Protein AF-A0A1M6MDQ8-F1 (afdb_monomer_lite)

InterPro domains:
  IPR007060 Septum formation initiator FtsL/DivIC [PF04977] (18-95)

Foldseek 3Di:
DDDDDDDDDPVVVVVVVVVVVVVVVVVVVVVVVVVVVVVVVVVVVVVVVVVVVVVVVVVVVVVVVCVCPDPVNVVVCCCVPVVDDDPPDDDDDDPDD

Radius of gyration: 40.86 Å; chains: 1; bounding box: 83×32×116 Å

Sequence (97 aa):
MGKRARKKKSGGLWIHLFLVAFCVFVVAGVYWQYREYRQLKVELADVQQQIADEQQKTLDFQAKKDYYNSDSYIEQIAREKLGLVKSNEILYINREQ

Secondary structure (DSSP, 8-state):
----------HHHHHHHHHHHHHHHHHHHHHHHHHHHHHHHHHHHHHHHHHHHHHHHHHHHHHHHHHHTSHHHHHHHHHHHH----TT---------

Structure (mmCIF, N/CA/C/O backbone):
data_AF-A0A1M6MDQ8-F1
#
_entry.id   AF-A0A1M6MDQ8-F1
#
loop_
_atom_site.group_PDB
_atom_site.id
_atom_site.type_symbol
_atom_site.label_atom_id
_atom_site.label_alt_id
_atom_site.label_comp_id
_atom_site.label_asym_id
_atom_site.label_entity_id
_atom_site.label_seq_id
_atom_site.pdbx_PDB_ins_code
_atom_site.Cartn_x
_atom_site.Cartn_y
_atom_site.Cartn_z
_atom_site.occupancy
_atom_site.B_iso_or_equiv
_atom_site.auth_seq_id
_atom_site.auth_comp_id
_atom_site.auth_asym_id
_atom_site.auth_atom_id
_atom_site.pdbx_PDB_model_num
ATOM 1 N N . MET A 1 1 ? 43.533 -1.698 -73.631 1.00 43.78 1 MET A N 1
ATOM 2 C CA . MET A 1 1 ? 44.094 -1.079 -72.408 1.00 43.78 1 MET A CA 1
ATOM 3 C C . MET A 1 1 ? 42.980 -0.875 -71.381 1.00 43.78 1 MET A C 1
ATOM 5 O O . MET A 1 1 ? 41.973 -0.277 -71.721 1.00 43.78 1 MET A O 1
ATOM 9 N N . GLY A 1 2 ? 43.161 -1.401 -70.160 1.00 48.81 2 GLY A N 1
ATOM 10 C CA . GLY A 1 2 ? 42.543 -0.916 -68.910 1.00 48.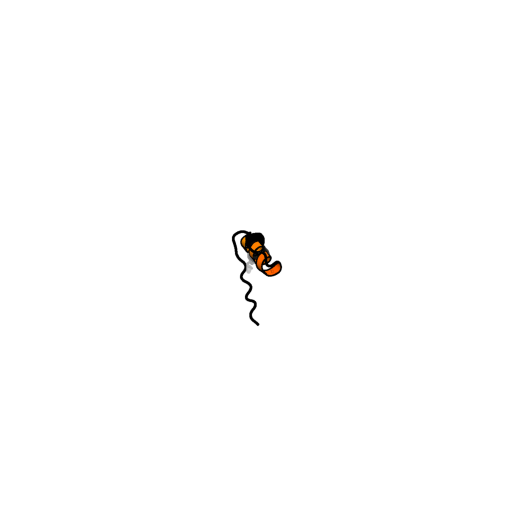81 2 GLY A CA 1
ATOM 11 C C . GLY A 1 2 ? 41.094 -1.312 -68.571 1.00 48.81 2 GLY A C 1
ATOM 12 O O . GLY A 1 2 ? 40.173 -0.537 -68.805 1.00 48.81 2 GLY A O 1
ATOM 13 N N . LYS A 1 3 ? 40.885 -2.453 -67.892 1.00 49.47 3 LYS A N 1
ATOM 14 C CA . LYS A 1 3 ? 39.615 -2.773 -67.203 1.00 49.47 3 LYS A CA 1
ATOM 15 C C . LYS A 1 3 ? 39.502 -1.923 -65.925 1.00 49.47 3 LYS A C 1
ATOM 17 O O . LYS A 1 3 ? 40.292 -2.093 -65.002 1.00 49.47 3 LYS A O 1
ATOM 22 N N . ARG A 1 4 ? 38.530 -1.003 -65.857 1.00 52.53 4 ARG A N 1
ATOM 23 C CA . ARG A 1 4 ? 38.246 -0.198 -64.651 1.00 52.53 4 ARG A CA 1
ATOM 24 C C . ARG A 1 4 ? 37.574 -1.063 -63.580 1.00 52.53 4 ARG A C 1
ATOM 26 O O . ARG A 1 4 ? 36.391 -1.378 -63.684 1.00 52.53 4 ARG A O 1
ATOM 33 N N . ALA A 1 5 ? 38.315 -1.426 -62.538 1.00 59.78 5 ALA A N 1
ATOM 34 C CA . ALA A 1 5 ? 37.757 -2.064 -61.351 1.00 59.78 5 ALA A CA 1
ATOM 35 C C . ALA A 1 5 ? 36.909 -1.052 -60.553 1.00 59.78 5 ALA A C 1
ATOM 37 O O . ALA A 1 5 ? 37.414 -0.039 -60.067 1.00 59.78 5 ALA A O 1
ATOM 38 N N . ARG A 1 6 ? 35.603 -1.315 -60.417 1.00 60.78 6 ARG A N 1
ATOM 39 C CA . ARG A 1 6 ? 34.697 -0.555 -59.540 1.00 60.78 6 ARG A CA 1
ATOM 40 C C . ARG A 1 6 ? 35.077 -0.823 -58.076 1.00 60.78 6 ARG A C 1
ATOM 42 O O . ARG A 1 6 ? 34.834 -1.915 -57.569 1.00 60.78 6 ARG A O 1
ATOM 49 N N . LYS A 1 7 ? 35.644 0.172 -57.384 1.00 59.62 7 LYS A N 1
ATOM 50 C CA . LYS A 1 7 ? 35.832 0.145 -55.920 1.00 59.62 7 LYS A CA 1
ATOM 51 C C . LYS A 1 7 ? 34.462 0.041 -55.230 1.00 59.62 7 LYS A C 1
ATOM 53 O O . LYS A 1 7 ? 33.615 0.915 -55.405 1.00 59.62 7 LYS A O 1
ATOM 58 N N . LYS A 1 8 ? 34.239 -1.025 -54.452 1.00 59.94 8 LYS A N 1
ATOM 59 C CA . LYS A 1 8 ? 33.036 -1.197 -53.618 1.00 59.94 8 LYS A CA 1
ATOM 60 C C . LYS A 1 8 ? 33.060 -0.212 -52.440 1.00 59.94 8 LYS A C 1
ATOM 62 O O . LYS A 1 8 ? 34.063 -0.107 -51.741 1.00 59.94 8 LYS A O 1
ATOM 67 N N . LYS A 1 9 ? 31.939 0.486 -52.217 1.00 59.22 9 LYS A N 1
ATOM 68 C CA . LYS A 1 9 ? 31.703 1.393 -51.081 1.00 59.22 9 LYS A CA 1
ATOM 69 C C . LYS A 1 9 ? 31.517 0.574 -49.794 1.00 59.22 9 LYS A C 1
ATOM 71 O O . LYS A 1 9 ? 30.408 0.148 -49.498 1.00 59.22 9 LYS A O 1
ATOM 76 N N . SER A 1 10 ? 32.591 0.325 -49.049 1.00 61.69 10 SER A N 1
ATOM 77 C CA . SER A 1 10 ? 32.554 -0.443 -47.795 1.00 61.69 10 SER A CA 1
ATOM 78 C C . SER A 1 10 ? 32.001 0.349 -46.603 1.00 61.69 10 SER A C 1
ATOM 80 O O . SER A 1 10 ? 31.431 -0.259 -45.708 1.00 61.69 10 SER A O 1
ATOM 82 N N . GLY A 1 11 ? 32.090 1.685 -46.594 1.00 67.88 11 GLY A N 1
ATOM 83 C CA . GLY A 1 11 ? 31.708 2.512 -45.434 1.00 67.88 11 GLY A CA 1
ATOM 84 C C . GLY A 1 11 ? 30.228 2.447 -45.029 1.00 67.88 11 GLY A C 1
ATOM 85 O O . GLY A 1 11 ? 29.919 2.500 -43.845 1.00 67.88 11 GLY A O 1
ATOM 86 N N . GLY A 1 12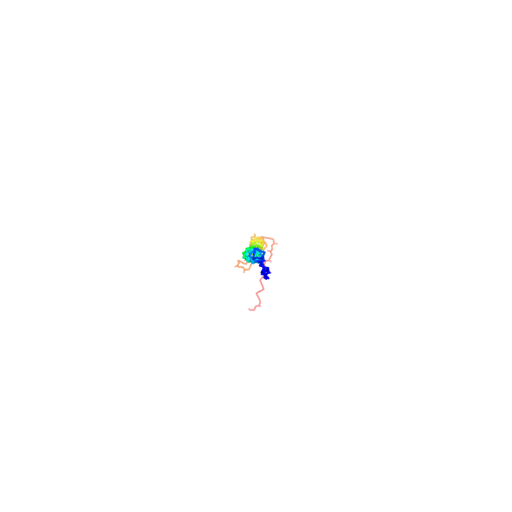 ? 29.309 2.256 -45.983 1.00 80.31 12 GLY A N 1
ATOM 87 C CA . GLY A 1 12 ? 27.874 2.158 -45.680 1.00 80.31 12 GLY A CA 1
ATOM 88 C C . GLY A 1 12 ? 27.502 0.897 -44.895 1.00 80.31 12 GLY A C 1
ATOM 89 O O . GLY A 1 12 ? 26.624 0.942 -44.041 1.00 80.31 12 GLY A O 1
ATOM 90 N N . LEU A 1 13 ? 28.206 -0.217 -45.124 1.00 84.19 13 LEU A N 1
ATOM 91 C CA . LEU A 1 13 ? 27.929 -1.479 -44.432 1.00 84.19 13 LEU A CA 1
ATOM 92 C C . LEU A 1 13 ? 28.282 -1.398 -42.939 1.00 84.19 13 LEU A C 1
ATOM 94 O O . LEU A 1 13 ? 27.535 -1.899 -42.107 1.00 84.19 13 LEU A O 1
ATOM 98 N N . TRP A 1 14 ? 29.378 -0.716 -42.596 1.00 89.06 14 TRP A N 1
ATOM 99 C CA . TRP A 1 14 ? 29.789 -0.507 -41.203 1.00 89.06 14 TRP A CA 1
ATOM 100 C C . TRP A 1 14 ? 28.837 0.427 -40.455 1.00 89.06 14 TRP A C 1
ATOM 102 O O . TRP A 1 14 ? 28.510 0.162 -39.303 1.00 89.06 14 TRP A O 1
ATOM 112 N N . ILE A 1 15 ? 28.335 1.472 -41.121 1.00 91.50 15 ILE A N 1
ATOM 113 C CA . ILE A 1 15 ? 27.327 2.373 -40.545 1.00 91.50 15 ILE A CA 1
ATOM 114 C C . ILE A 1 15 ? 26.024 1.612 -40.270 1.00 91.50 15 ILE A C 1
ATOM 116 O O . ILE A 1 15 ? 25.453 1.757 -39.194 1.00 91.50 15 ILE A O 1
ATOM 120 N N . HIS A 1 16 ? 25.575 0.759 -41.197 1.00 92.50 16 HIS A N 1
ATOM 121 C CA . HIS A 1 16 ? 24.392 -0.075 -40.973 1.00 92.50 16 HIS A CA 1
ATOM 122 C C . HIS A 1 16 ? 24.589 -1.085 -39.837 1.00 92.50 16 HIS A C 1
ATOM 124 O O . HIS A 1 16 ? 23.692 -1.241 -39.013 1.00 92.50 16 HIS A O 1
ATOM 130 N N . LEU A 1 17 ? 25.756 -1.730 -39.749 1.00 94.00 17 LEU A N 1
ATOM 131 C CA . LEU A 1 17 ? 26.073 -2.636 -38.640 1.00 94.00 17 LEU A CA 1
ATOM 132 C C . LEU A 1 17 ? 26.074 -1.908 -37.292 1.00 94.00 17 LEU A C 1
ATOM 134 O O . LEU A 1 17 ? 25.499 -2.409 -36.329 1.00 94.00 17 LEU A O 1
ATOM 138 N N . PHE A 1 18 ? 26.661 -0.712 -37.236 1.00 95.06 18 PHE A N 1
ATOM 139 C CA . PHE A 1 18 ? 26.645 0.117 -36.035 1.00 95.06 18 PHE A CA 1
ATOM 140 C C . PHE A 1 18 ? 25.222 0.537 -35.651 1.00 95.06 18 PHE A C 1
ATOM 142 O O . PHE A 1 18 ? 24.852 0.435 -34.486 1.00 95.06 18 PHE A O 1
ATOM 149 N N . LEU A 1 19 ? 24.402 0.949 -36.624 1.00 95.88 19 LEU A N 1
ATOM 150 C CA . LEU A 1 19 ? 23.010 1.331 -36.387 1.00 95.88 19 LEU A CA 1
ATOM 151 C C . LEU A 1 19 ? 22.201 0.163 -35.804 1.00 95.88 19 LEU A C 1
ATOM 153 O O . LEU A 1 19 ? 21.482 0.340 -34.826 1.00 95.88 19 LEU A O 1
ATOM 157 N N . VAL A 1 20 ? 22.354 -1.041 -36.365 1.00 96.38 20 VAL A N 1
ATOM 158 C CA . VAL A 1 20 ? 21.680 -2.245 -35.859 1.00 96.38 20 VAL A CA 1
ATOM 159 C C . VAL A 1 20 ? 22.151 -2.575 -34.443 1.00 96.38 20 VAL A C 1
ATOM 161 O O . VAL A 1 20 ? 21.319 -2.807 -33.569 1.00 96.38 20 VAL A O 1
ATOM 164 N N . ALA A 1 21 ? 23.460 -2.542 -34.184 1.00 95.81 21 ALA A N 1
ATOM 165 C CA . ALA A 1 21 ? 24.005 -2.778 -32.848 1.00 95.81 21 ALA A CA 1
ATOM 166 C C . ALA A 1 21 ? 23.501 -1.746 -31.824 1.00 95.81 21 ALA A C 1
ATOM 168 O O . ALA A 1 21 ? 23.129 -2.113 -30.710 1.00 95.81 21 ALA A O 1
ATOM 169 N N . PHE A 1 22 ? 23.417 -0.472 -32.214 1.00 96.62 22 PHE A N 1
ATOM 170 C CA . PHE A 1 22 ? 22.867 0.591 -31.378 1.00 96.62 22 PHE A CA 1
ATOM 171 C C . PHE A 1 22 ? 21.381 0.364 -31.072 1.00 96.62 22 PHE A C 1
ATOM 173 O O . PHE A 1 22 ? 20.976 0.450 -29.916 1.00 96.62 22 PHE A O 1
ATOM 180 N N . CYS A 1 23 ? 20.572 -0.004 -32.070 1.00 96.69 23 CYS A N 1
ATOM 181 C CA . CYS A 1 23 ? 19.165 -0.344 -31.852 1.00 96.69 23 CYS A CA 1
ATOM 182 C C . CYS A 1 23 ? 19.005 -1.521 -30.880 1.00 96.69 23 CYS A C 1
ATOM 184 O O . CYS A 1 23 ? 18.182 -1.448 -29.971 1.00 96.69 23 CYS A O 1
ATOM 186 N N . VAL A 1 24 ? 19.811 -2.578 -31.026 1.00 96.75 24 VAL A N 1
ATOM 187 C CA . VAL A 1 24 ? 19.793 -3.726 -30.104 1.00 96.75 24 VAL A CA 1
ATOM 188 C C . VAL A 1 24 ? 20.172 -3.296 -28.687 1.00 96.75 24 VAL A C 1
ATOM 190 O O . VAL A 1 24 ? 19.502 -3.690 -27.736 1.00 96.75 24 VAL A O 1
ATOM 193 N N . PHE A 1 25 ? 21.194 -2.450 -28.538 1.00 96.88 25 PHE A N 1
ATOM 194 C CA . PHE A 1 25 ? 21.607 -1.922 -27.238 1.00 96.88 25 PHE A CA 1
ATOM 195 C C . PHE A 1 25 ? 20.492 -1.114 -26.561 1.00 96.88 25 PHE A C 1
ATOM 197 O O . PHE A 1 25 ? 20.200 -1.334 -25.387 1.00 96.88 25 PHE A O 1
ATOM 204 N N . VAL A 1 26 ? 19.819 -0.232 -27.306 1.00 96.81 26 VAL A N 1
ATOM 205 C CA . VAL A 1 26 ? 18.690 0.555 -26.787 1.00 96.81 26 VAL A CA 1
ATOM 206 C C . VAL A 1 26 ? 17.538 -0.356 -26.363 1.00 96.81 26 VAL A C 1
ATOM 208 O O . VAL A 1 26 ? 17.019 -0.199 -25.261 1.00 96.81 26 VAL A O 1
ATOM 211 N N . VAL A 1 27 ? 17.162 -1.338 -27.189 1.00 96.94 27 VAL A N 1
ATOM 212 C CA . VAL A 1 27 ? 16.091 -2.292 -26.851 1.00 96.94 27 VAL A CA 1
ATOM 213 C C . VAL A 1 27 ? 16.448 -3.095 -25.600 1.00 96.94 27 VAL A C 1
ATOM 215 O O . VAL A 1 27 ? 15.603 -3.249 -24.720 1.00 96.94 27 VAL A O 1
ATOM 218 N N . ALA A 1 28 ? 17.693 -3.560 -25.480 1.00 96.12 28 ALA A N 1
ATOM 219 C CA . ALA A 1 28 ? 18.160 -4.272 -24.295 1.00 96.12 28 ALA A CA 1
ATOM 220 C C . ALA A 1 28 ? 18.117 -3.386 -23.038 1.00 96.12 28 ALA A C 1
ATOM 222 O O . ALA A 1 28 ? 17.640 -3.833 -21.996 1.00 96.12 28 ALA A O 1
ATOM 223 N N . GLY A 1 29 ? 18.546 -2.123 -23.141 1.00 95.44 29 GLY A N 1
ATOM 224 C CA . GLY A 1 29 ? 18.491 -1.159 -22.039 1.00 95.44 29 GLY A CA 1
ATOM 225 C C . GLY A 1 29 ? 17.060 -0.871 -21.581 1.00 95.44 29 GLY A C 1
ATOM 226 O O . GLY A 1 29 ? 16.756 -0.973 -20.393 1.00 95.44 29 GLY A O 1
ATOM 227 N N . VAL A 1 30 ? 16.154 -0.602 -22.527 1.00 95.50 30 VAL A N 1
ATOM 228 C CA . VAL A 1 30 ? 14.726 -0.385 -22.240 1.00 95.50 30 VAL A CA 1
ATOM 229 C C . VAL A 1 30 ? 14.098 -1.634 -21.627 1.00 95.50 30 VAL A C 1
ATOM 231 O O . VAL A 1 30 ? 13.333 -1.522 -20.673 1.00 95.50 30 VAL A O 1
ATOM 234 N N . TYR A 1 31 ? 14.433 -2.825 -22.126 1.00 95.94 31 TYR A N 1
ATOM 235 C CA . TYR A 1 31 ? 13.935 -4.079 -21.567 1.00 95.94 31 TYR A CA 1
ATOM 236 C C . TYR A 1 31 ? 14.384 -4.272 -20.114 1.00 95.94 31 TYR A C 1
ATOM 238 O O . TYR A 1 31 ? 13.569 -4.626 -19.262 1.00 95.94 31 TYR A O 1
ATOM 246 N N . TRP A 1 32 ? 15.651 -3.987 -19.807 1.00 94.00 32 TRP A N 1
ATOM 247 C CA . TRP A 1 32 ? 16.173 -4.087 -18.444 1.00 94.00 32 TRP A CA 1
ATOM 248 C C . TRP A 1 32 ? 15.461 -3.120 -17.495 1.00 94.00 32 TRP A C 1
ATOM 250 O O . TRP A 1 32 ? 14.983 -3.529 -16.438 1.00 94.00 32 TRP A O 1
ATOM 260 N N . GLN A 1 33 ? 15.308 -1.862 -17.916 1.00 90.81 33 GLN A N 1
ATOM 261 C CA . GLN A 1 33 ? 14.618 -0.835 -17.139 1.00 90.81 33 GLN A CA 1
ATOM 262 C C . GLN A 1 33 ? 13.124 -1.142 -16.970 1.00 90.81 33 GLN A C 1
ATOM 264 O O . GLN A 1 33 ? 12.554 -0.898 -15.908 1.00 90.81 33 GLN A O 1
ATOM 269 N N . TYR A 1 34 ? 12.485 -1.726 -17.987 1.00 94.06 34 TYR A N 1
ATOM 270 C CA . TYR A 1 34 ? 11.095 -2.164 -17.907 1.00 94.06 34 TYR A CA 1
ATOM 271 C C . TYR A 1 34 ? 10.912 -3.295 -16.892 1.00 94.06 34 TYR A C 1
ATOM 273 O O . TYR A 1 34 ? 9.939 -3.282 -16.137 1.00 94.06 34 TYR A O 1
ATOM 281 N N . ARG A 1 35 ? 11.840 -4.263 -16.838 1.00 93.06 35 ARG A N 1
ATOM 282 C CA . ARG A 1 35 ? 11.789 -5.347 -15.845 1.00 93.06 35 ARG A CA 1
ATOM 283 C C . ARG A 1 35 ? 11.908 -4.817 -14.422 1.00 93.06 35 ARG A C 1
ATOM 285 O O . ARG A 1 35 ? 11.083 -5.193 -13.594 1.00 93.06 35 ARG A O 1
ATOM 292 N N . GLU A 1 36 ? 12.860 -3.922 -14.178 1.00 91.44 36 GLU A N 1
ATOM 293 C CA . GLU A 1 36 ? 13.048 -3.285 -12.870 1.00 91.44 36 GLU A CA 1
ATOM 294 C C . GLU A 1 36 ? 11.784 -2.523 -12.453 1.00 91.44 36 GLU A C 1
ATOM 296 O O . GLU A 1 36 ? 11.192 -2.775 -11.407 1.00 91.44 36 GLU A O 1
ATOM 301 N N . TYR A 1 37 ? 11.265 -1.675 -13.345 1.00 92.56 37 TYR A N 1
ATOM 302 C CA . TYR A 1 37 ? 10.043 -0.914 -13.098 1.00 92.56 37 TYR A CA 1
ATOM 303 C C . TYR A 1 37 ? 8.830 -1.802 -12.786 1.00 92.56 37 TYR A C 1
ATOM 305 O O . TYR A 1 37 ? 8.000 -1.462 -11.941 1.00 92.56 37 TYR A O 1
ATOM 313 N N . ARG A 1 38 ? 8.704 -2.947 -13.466 1.00 92.88 38 ARG A N 1
ATOM 314 C CA . ARG 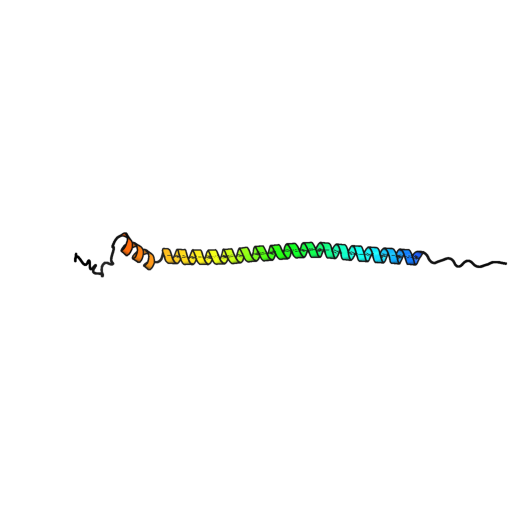A 1 38 ? 7.634 -3.916 -13.203 1.00 92.88 38 ARG A CA 1
ATOM 315 C C . ARG A 1 38 ? 7.768 -4.554 -11.826 1.00 92.88 38 ARG A C 1
ATOM 317 O O . ARG A 1 38 ? 6.738 -4.747 -11.190 1.00 92.88 38 ARG A O 1
ATOM 324 N N . GLN A 1 39 ? 8.983 -4.865 -11.380 1.00 91.12 39 GLN A N 1
ATOM 325 C CA . GLN A 1 39 ? 9.214 -5.418 -10.046 1.00 91.12 39 GLN A CA 1
ATOM 326 C C . GLN A 1 39 ? 8.851 -4.403 -8.963 1.00 91.12 39 GLN A C 1
ATOM 328 O O . GLN A 1 39 ? 8.011 -4.715 -8.123 1.00 91.12 39 GLN A O 1
ATOM 333 N N . LEU A 1 40 ? 9.344 -3.164 -9.073 1.00 91.19 40 LEU A N 1
ATOM 334 C CA . LEU A 1 40 ? 8.990 -2.097 -8.131 1.00 91.19 40 LEU A CA 1
ATOM 335 C C . LEU A 1 40 ? 7.479 -1.844 -8.088 1.00 91.19 40 LEU A C 1
ATOM 337 O O . LEU A 1 40 ? 6.920 -1.599 -7.025 1.00 91.19 40 LEU A O 1
ATOM 341 N N . LYS A 1 41 ? 6.788 -1.907 -9.233 1.00 93.12 41 LYS A N 1
ATOM 342 C CA . LYS A 1 41 ? 5.326 -1.751 -9.268 1.00 93.12 41 LYS A CA 1
ATOM 343 C C . LYS A 1 41 ? 4.582 -2.859 -8.532 1.00 93.12 41 LYS A C 1
ATOM 345 O O . LYS A 1 41 ? 3.556 -2.574 -7.923 1.00 93.12 41 LYS A O 1
ATOM 350 N N . VAL A 1 42 ? 5.051 -4.100 -8.642 1.00 93.38 42 VAL A N 1
ATOM 351 C CA . VAL A 1 42 ? 4.441 -5.238 -7.943 1.00 93.38 42 VAL A CA 1
ATOM 352 C C . VAL A 1 42 ? 4.675 -5.112 -6.443 1.00 93.38 42 VAL A C 1
ATOM 354 O O . VAL A 1 42 ? 3.726 -5.244 -5.683 1.00 93.38 42 VAL A O 1
ATOM 357 N N . GLU A 1 43 ? 5.897 -4.779 -6.031 1.00 92.00 43 GLU A N 1
ATOM 358 C CA . GLU A 1 43 ? 6.230 -4.557 -4.621 1.00 92.00 43 GLU A CA 1
ATOM 359 C C . GLU A 1 43 ? 5.421 -3.401 -4.024 1.00 92.00 43 GLU A C 1
ATOM 361 O O . GLU A 1 43 ? 4.850 -3.530 -2.948 1.00 92.00 43 GLU A O 1
ATOM 366 N N . LEU A 1 44 ? 5.278 -2.294 -4.755 1.00 93.12 44 LEU A N 1
ATOM 367 C CA . LEU A 1 44 ? 4.471 -1.160 -4.313 1.00 93.12 44 LEU A CA 1
ATOM 368 C C . LEU A 1 44 ? 2.995 -1.541 -4.143 1.00 93.12 44 LEU A C 1
ATOM 370 O O . LEU A 1 44 ? 2.376 -1.127 -3.167 1.00 93.12 44 LEU A O 1
ATOM 374 N N . ALA A 1 45 ? 2.437 -2.324 -5.070 1.00 93.44 45 ALA A N 1
ATOM 375 C CA . ALA A 1 45 ? 1.061 -2.803 -4.963 1.00 93.44 45 ALA A CA 1
ATOM 376 C C . ALA A 1 45 ? 0.872 -3.736 -3.755 1.00 93.44 45 ALA A C 1
ATOM 378 O O . ALA A 1 45 ? -0.113 -3.595 -3.034 1.00 93.44 45 ALA A O 1
ATOM 379 N N . ASP A 1 46 ? 1.825 -4.635 -3.509 1.00 94.69 46 ASP A N 1
ATOM 380 C CA . ASP A 1 46 ? 1.801 -5.547 -2.363 1.00 94.69 46 ASP A CA 1
ATOM 381 C C . ASP A 1 46 ? 1.887 -4.785 -1.032 1.00 94.69 46 ASP A C 1
ATOM 383 O O . ASP A 1 46 ? 1.047 -4.958 -0.152 1.00 94.69 46 ASP A O 1
ATOM 387 N N . VAL A 1 47 ? 2.826 -3.842 -0.915 1.00 94.00 47 VAL A N 1
ATOM 388 C CA . VAL A 1 47 ? 2.964 -2.988 0.274 1.00 94.00 47 VAL A CA 1
ATOM 389 C C . VAL A 1 47 ? 1.704 -2.150 0.504 1.00 94.00 47 VAL A C 1
ATOM 391 O O . VAL A 1 47 ? 1.243 -2.025 1.637 1.00 94.00 47 VAL A O 1
ATOM 394 N N . GLN A 1 48 ? 1.109 -1.589 -0.551 1.00 93.12 48 GLN A N 1
ATOM 395 C CA . GLN A 1 48 ? -0.150 -0.847 -0.431 1.00 93.12 48 GLN A CA 1
ATOM 396 C C . GLN A 1 48 ? -1.302 -1.731 0.046 1.00 93.12 48 GLN A C 1
ATOM 398 O O . GLN A 1 48 ? -2.098 -1.288 0.875 1.00 93.12 48 GLN A O 1
ATOM 403 N N . GLN A 1 49 ? -1.380 -2.970 -0.440 1.00 95.06 49 GLN A N 1
ATOM 404 C CA . GLN A 1 49 ? -2.379 -3.927 0.017 1.00 95.06 49 GLN A CA 1
ATOM 405 C C . GLN A 1 49 ? -2.179 -4.267 1.499 1.00 95.06 49 GLN A C 1
ATOM 407 O O . GLN A 1 49 ? -3.132 -4.194 2.268 1.00 95.06 49 GLN A O 1
ATOM 412 N N . GLN A 1 50 ? -0.942 -4.532 1.927 1.00 94.12 50 GLN A N 1
ATOM 413 C CA . GLN A 1 50 ? -0.631 -4.790 3.336 1.00 94.12 50 GLN A CA 1
ATOM 414 C C . GLN A 1 50 ? -1.026 -3.614 4.241 1.00 94.12 50 GLN A C 1
ATOM 416 O O . GLN A 1 50 ? -1.579 -3.823 5.318 1.00 94.12 50 GLN A O 1
ATOM 421 N N . ILE A 1 51 ? -0.788 -2.372 3.801 1.00 94.62 51 ILE A N 1
ATOM 422 C CA . ILE A 1 51 ? -1.208 -1.173 4.543 1.00 94.62 51 ILE A CA 1
ATOM 423 C C . ILE A 1 51 ? -2.734 -1.119 4.671 1.00 94.62 51 ILE A C 1
ATOM 425 O O . ILE A 1 51 ? -3.237 -0.839 5.759 1.00 94.62 51 ILE A O 1
ATOM 429 N N . ALA A 1 52 ? -3.469 -1.381 3.588 1.00 94.62 52 ALA A N 1
ATOM 430 C CA . ALA A 1 52 ? -4.929 -1.367 3.607 1.00 94.62 52 ALA A CA 1
ATOM 431 C C . ALA A 1 52 ? -5.499 -2.449 4.542 1.00 94.62 52 ALA A C 1
ATOM 433 O O . ALA A 1 52 ? -6.369 -2.157 5.365 1.00 94.62 52 ALA A O 1
ATOM 434 N N . ASP A 1 53 ? -4.957 -3.666 4.474 1.00 94.75 53 ASP A N 1
ATOM 435 C CA . ASP A 1 53 ? -5.356 -4.778 5.338 1.00 94.75 53 ASP A CA 1
ATOM 436 C C . ASP A 1 53 ? -5.077 -4.462 6.817 1.00 94.75 53 ASP A C 1
ATOM 438 O O . ASP A 1 53 ? -5.904 -4.731 7.690 1.00 94.75 53 ASP A O 1
ATOM 442 N N . GLU A 1 54 ? -3.932 -3.848 7.124 1.00 92.06 54 GLU A N 1
ATOM 443 C CA . GLU A 1 54 ? -3.567 -3.491 8.497 1.00 92.06 54 GLU A CA 1
ATOM 444 C C . GLU A 1 54 ? -4.414 -2.330 9.043 1.00 92.06 54 GLU A C 1
ATOM 446 O O . GLU A 1 54 ? -4.815 -2.333 10.213 1.00 92.06 54 GLU A O 1
ATOM 451 N N . GLN A 1 55 ? -4.771 -1.362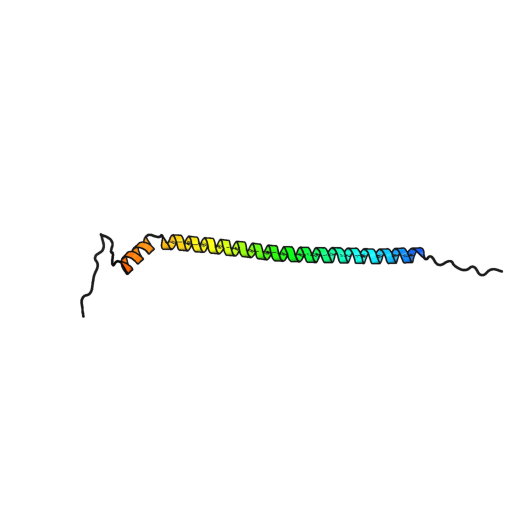 8.194 1.00 93.31 55 GLN A N 1
ATOM 452 C CA . GLN A 1 55 ? -5.732 -0.314 8.542 1.00 93.31 55 GLN A CA 1
ATOM 453 C C . GLN A 1 55 ? -7.109 -0.905 8.854 1.00 93.31 55 GLN A C 1
ATOM 455 O O . GLN A 1 55 ? -7.718 -0.536 9.860 1.00 93.31 55 GLN A O 1
ATOM 460 N N . GLN A 1 56 ? -7.580 -1.861 8.050 1.00 93.88 56 GLN A N 1
ATOM 461 C CA . GLN A 1 56 ? -8.851 -2.534 8.300 1.00 93.88 56 GLN A CA 1
ATOM 462 C C . GLN A 1 56 ? -8.826 -3.317 9.619 1.00 93.88 56 GLN A C 1
ATOM 464 O O . GLN A 1 56 ? -9.748 -3.182 10.422 1.00 93.88 56 GLN A O 1
ATOM 469 N N . LYS A 1 57 ? -7.752 -4.067 9.902 1.00 93.44 57 LYS A N 1
ATOM 470 C CA . LYS A 1 57 ? -7.582 -4.747 11.200 1.00 93.44 57 LYS A CA 1
ATOM 471 C C . LYS A 1 57 ? -7.590 -3.769 12.367 1.00 93.44 57 LYS A C 1
ATOM 473 O O . LYS A 1 57 ? -8.178 -4.063 13.403 1.00 93.44 57 LYS A O 1
ATOM 478 N N . THR A 1 58 ? -6.952 -2.612 12.207 1.00 92.81 58 THR A N 1
ATOM 479 C CA . THR A 1 58 ? -6.918 -1.575 13.245 1.00 92.81 58 THR A CA 1
ATOM 480 C C . THR A 1 58 ? -8.326 -1.076 13.566 1.00 92.81 58 THR A C 1
ATOM 482 O O . THR A 1 58 ? -8.686 -0.992 14.741 1.00 92.81 58 THR A O 1
ATOM 485 N N . LEU A 1 59 ? -9.147 -0.818 12.543 1.00 93.88 59 LEU A N 1
ATOM 486 C CA . LEU A 1 59 ? -10.552 -0.434 12.720 1.00 93.88 59 LEU A CA 1
ATOM 487 C C . LEU A 1 59 ? -11.363 -1.542 13.406 1.00 93.88 59 LEU A C 1
ATOM 489 O O . LEU A 1 59 ? -12.101 -1.268 14.351 1.00 93.88 59 LEU A O 1
ATOM 493 N N . ASP A 1 60 ? -11.173 -2.795 12.993 1.00 93.19 60 ASP A N 1
ATOM 494 C CA . ASP A 1 60 ? -11.821 -3.963 13.599 1.00 93.19 60 ASP A CA 1
ATOM 495 C C . ASP A 1 60 ? -11.456 -4.127 15.081 1.00 93.19 60 ASP A C 1
ATOM 497 O O . ASP A 1 60 ? -12.310 -4.414 15.925 1.00 93.19 60 ASP A O 1
ATOM 501 N N . PHE A 1 61 ? -10.180 -3.940 15.426 1.00 93.56 61 PHE A N 1
ATOM 502 C CA . PHE A 1 61 ? -9.724 -3.993 16.811 1.00 93.56 61 PHE A CA 1
ATOM 503 C C . PHE A 1 61 ? -10.270 -2.838 17.638 1.00 93.56 61 PHE A C 1
ATOM 505 O O . PHE A 1 61 ? -10.623 -3.052 18.797 1.00 93.56 61 PHE A O 1
ATOM 512 N N . GLN A 1 62 ? -10.377 -1.644 17.059 1.00 93.25 62 GLN A N 1
ATOM 513 C CA . GLN A 1 62 ? -10.971 -0.502 17.737 1.00 93.25 62 GLN A CA 1
ATOM 514 C C . GLN A 1 62 ? -12.458 -0.741 18.017 1.00 93.25 62 GLN A C 1
ATOM 516 O O . GLN A 1 62 ? -12.878 -0.620 19.164 1.00 93.25 62 GLN A O 1
ATOM 521 N N . ALA A 1 63 ? -13.217 -1.226 17.033 1.00 92.06 63 ALA A N 1
ATOM 522 C CA . ALA A 1 63 ? -14.622 -1.584 17.218 1.00 92.06 63 ALA A CA 1
ATOM 523 C C . ALA A 1 63 ? -14.814 -2.675 18.289 1.00 92.06 63 ALA A C 1
ATOM 525 O O . ALA A 1 63 ? -15.689 -2.564 19.148 1.00 92.06 63 ALA A O 1
ATOM 526 N N . LYS A 1 64 ? -13.967 -3.715 18.295 1.00 91.00 64 LYS A N 1
ATOM 527 C CA . LYS A 1 64 ? -13.989 -4.755 19.341 1.00 91.00 64 LYS A CA 1
ATOM 528 C C . LYS A 1 64 ? -13.645 -4.192 20.715 1.00 91.00 64 LYS A C 1
ATOM 530 O O . LYS A 1 64 ? -14.273 -4.564 21.703 1.00 91.00 64 LYS A O 1
ATOM 535 N N . LYS A 1 65 ? -12.651 -3.308 20.789 1.00 91.88 65 LYS A N 1
ATOM 536 C CA . LYS A 1 65 ? -12.261 -2.647 22.034 1.00 91.88 65 LYS A CA 1
ATOM 537 C C . LYS A 1 65 ? -13.416 -1.814 22.582 1.00 91.88 65 LYS A C 1
ATOM 539 O O . LYS A 1 65 ? -13.700 -1.909 23.771 1.00 91.88 65 LYS A O 1
ATOM 544 N N . ASP A 1 66 ? -14.097 -1.057 21.735 1.00 92.00 66 ASP A N 1
ATOM 545 C CA . ASP A 1 66 ? -15.241 -0.243 22.142 1.00 92.00 66 ASP A CA 1
ATOM 546 C C . ASP A 1 66 ? -16.416 -1.123 22.590 1.00 92.00 66 ASP A C 1
ATOM 548 O O . ASP A 1 66 ? -17.021 -0.858 23.626 1.00 92.00 66 ASP A O 1
ATOM 552 N N . TYR A 1 67 ? -16.678 -2.233 21.891 1.00 88.50 67 TYR A N 1
ATOM 553 C CA . TYR A 1 67 ? -17.690 -3.213 22.289 1.00 88.50 67 TYR A CA 1
ATOM 554 C C . TYR A 1 67 ? -17.414 -3.809 23.676 1.00 88.50 67 TYR A C 1
ATOM 556 O O . TYR A 1 67 ? -18.293 -3.799 24.537 1.00 88.50 67 TYR A O 1
ATOM 564 N N . TYR A 1 68 ? -16.194 -4.285 23.929 1.00 87.94 68 TYR A N 1
ATOM 565 C CA . TYR A 1 68 ? -15.851 -4.893 25.217 1.00 87.94 68 TYR A CA 1
ATOM 566 C C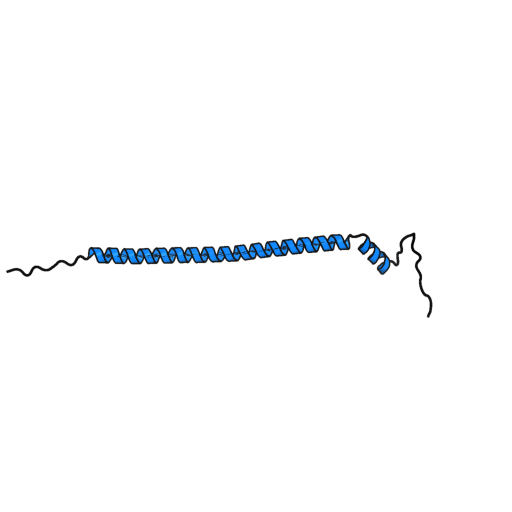 . TYR A 1 68 ? -15.772 -3.889 26.371 1.00 87.94 68 TYR A C 1
ATOM 568 O O . TYR A 1 68 ? -15.966 -4.275 27.520 1.00 87.94 68 TYR A O 1
ATOM 576 N N . ASN A 1 69 ? -15.510 -2.615 26.077 1.00 87.69 69 ASN A N 1
ATOM 577 C CA . ASN A 1 69 ? -15.558 -1.541 27.070 1.00 87.69 69 ASN A CA 1
ATOM 578 C C . ASN A 1 69 ? -16.954 -0.922 27.217 1.00 87.69 69 ASN A C 1
ATOM 580 O O . ASN A 1 69 ? -17.123 -0.011 28.023 1.00 87.69 69 ASN A O 1
ATOM 584 N N . SER A 1 70 ? -17.944 -1.375 26.445 1.00 90.69 70 SER A N 1
ATOM 585 C CA . SER A 1 70 ? -19.301 -0.852 26.551 1.00 90.69 70 SER A CA 1
ATOM 586 C C . SER A 1 70 ? -19.959 -1.295 27.857 1.00 90.69 70 SER A C 1
ATOM 588 O O . SER A 1 70 ? -19.836 -2.451 28.276 1.00 90.69 70 SER A O 1
ATOM 590 N N . ASP A 1 71 ? -20.736 -0.394 28.458 1.00 87.56 71 ASP A N 1
ATOM 591 C CA . ASP A 1 71 ? -21.510 -0.678 29.672 1.00 87.56 71 ASP A CA 1
ATOM 592 C C . ASP A 1 71 ? -22.422 -1.898 29.495 1.00 87.56 71 ASP A C 1
ATOM 594 O O . ASP A 1 71 ? -22.581 -2.684 30.422 1.00 87.56 71 ASP A O 1
ATOM 598 N N . SER A 1 72 ? -22.960 -2.109 28.287 1.00 86.69 72 SER A N 1
ATOM 599 C CA . SER A 1 72 ? -23.789 -3.273 27.956 1.00 86.69 72 SER A CA 1
ATOM 600 C C . SER A 1 72 ? -23.029 -4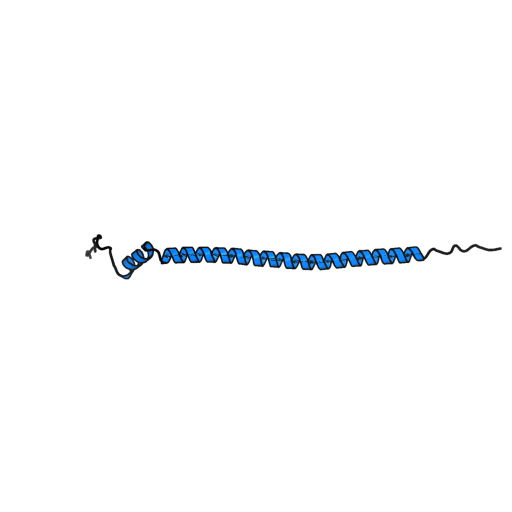.591 28.100 1.00 86.69 72 SER A C 1
ATOM 602 O O . SER A 1 72 ? -23.568 -5.550 28.650 1.00 86.69 72 SER A O 1
ATOM 604 N N . TYR A 1 73 ? -21.796 -4.663 27.592 1.00 87.81 73 TYR A N 1
ATOM 605 C CA . TYR A 1 73 ? -20.989 -5.877 27.693 1.00 87.81 73 TYR A CA 1
ATOM 606 C C . TYR A 1 73 ? -20.532 -6.114 29.137 1.00 87.81 73 TYR A C 1
ATOM 608 O O . TYR A 1 73 ? -20.598 -7.237 29.637 1.00 87.81 73 TYR A O 1
ATOM 616 N N . ILE A 1 74 ? -20.136 -5.050 29.839 1.00 88.56 74 ILE A N 1
ATOM 617 C CA . ILE A 1 74 ? -19.769 -5.114 31.259 1.00 88.56 74 ILE A CA 1
ATOM 618 C C . ILE A 1 74 ? -20.956 -5.600 32.100 1.00 88.56 74 ILE A C 1
ATOM 620 O O . ILE A 1 74 ? -20.801 -6.483 32.942 1.00 88.56 74 ILE A O 1
ATOM 624 N N . GLU A 1 75 ? -22.151 -5.070 31.849 1.00 87.81 75 GLU A N 1
ATOM 625 C CA . GLU A 1 75 ? -23.390 -5.460 32.517 1.00 87.81 75 GLU A CA 1
ATOM 626 C C . GLU A 1 75 ? -23.759 -6.919 32.231 1.00 87.81 75 GLU A C 1
ATOM 628 O O . GLU A 1 75 ? -24.123 -7.649 33.154 1.00 87.81 75 GLU A O 1
ATOM 633 N N . GLN A 1 76 ? -23.615 -7.371 30.982 1.00 88.50 76 GLN A N 1
ATOM 634 C CA . GLN A 1 76 ? -23.830 -8.770 30.618 1.00 88.50 76 GLN A CA 1
ATOM 635 C C . GLN A 1 76 ? -22.884 -9.694 31.394 1.00 88.50 76 GLN A C 1
ATOM 637 O O . GLN A 1 76 ? -23.334 -10.653 32.020 1.00 88.50 76 GLN A O 1
ATOM 642 N N . ILE A 1 77 ? -21.586 -9.382 31.425 1.00 88.88 77 ILE A N 1
ATOM 643 C CA . ILE A 1 77 ? -20.602 -10.177 32.168 1.00 88.88 77 ILE A CA 1
ATOM 644 C C . ILE A 1 77 ? -20.870 -10.132 33.678 1.00 88.88 77 ILE A C 1
ATOM 646 O O . ILE A 1 77 ? -20.750 -11.158 34.347 1.00 88.88 77 ILE A O 1
ATOM 650 N N . ALA A 1 78 ? -21.275 -8.987 34.232 1.00 88.69 78 ALA A N 1
ATOM 651 C CA . ALA A 1 78 ? -21.638 -8.862 35.643 1.00 88.69 78 ALA A CA 1
ATOM 652 C C . ALA A 1 78 ? -22.858 -9.728 36.004 1.00 88.69 78 ALA A C 1
ATOM 654 O O . ALA A 1 78 ? -22.844 -10.414 37.029 1.00 88.69 78 ALA A O 1
ATOM 655 N N . ARG A 1 79 ? -23.881 -9.767 35.143 1.00 88.56 79 ARG A N 1
ATOM 656 C CA . ARG A 1 79 ? -25.043 -10.657 35.299 1.00 88.56 79 ARG A CA 1
ATOM 657 C C . ARG A 1 79 ? -24.639 -12.128 35.210 1.00 88.56 79 ARG A C 1
ATOM 659 O O . ARG A 1 79 ? -24.987 -12.908 36.088 1.00 88.56 79 ARG A O 1
ATOM 666 N N . GLU A 1 80 ? -23.876 -12.508 34.187 1.00 86.75 80 GLU A N 1
ATOM 667 C CA . GLU A 1 80 ? -23.518 -13.908 33.919 1.00 86.75 80 GLU A CA 1
ATOM 668 C C . GLU A 1 80 ? -22.512 -14.488 34.922 1.00 86.75 80 GLU A C 1
ATOM 670 O O . GLU A 1 80 ? -22.619 -15.653 35.305 1.00 86.75 80 GLU A O 1
ATOM 675 N N . LYS A 1 81 ? -21.505 -13.707 35.330 1.00 89.44 81 LYS A N 1
ATOM 676 C CA . LYS A 1 81 ? -20.409 -14.187 36.189 1.00 89.44 81 LYS A CA 1
ATOM 677 C C . LYS A 1 81 ? -20.647 -13.937 37.667 1.00 89.44 81 LYS A C 1
ATOM 679 O O . LYS A 1 81 ? -20.225 -14.750 38.482 1.00 89.44 81 LYS A O 1
ATOM 684 N N . LEU A 1 82 ? -21.266 -12.810 38.009 1.00 88.06 82 LEU A N 1
ATOM 685 C CA . LEU A 1 82 ? -21.436 -12.382 39.398 1.00 88.06 82 LEU A CA 1
ATOM 686 C C . LEU A 1 82 ? -22.894 -12.477 39.864 1.00 88.06 82 LEU A C 1
ATOM 688 O O . LEU A 1 82 ? -23.158 -12.275 41.046 1.00 88.06 82 LEU A O 1
ATOM 692 N N . GLY A 1 83 ? -23.840 -12.774 38.963 1.00 85.25 83 GLY A N 1
ATOM 693 C CA . GLY A 1 83 ? -25.267 -12.798 39.288 1.00 85.25 83 GLY A CA 1
ATOM 694 C C . GLY A 1 83 ? -25.818 -11.423 39.671 1.00 85.25 83 GLY A C 1
ATOM 695 O O . GLY A 1 83 ? -26.855 -11.344 40.328 1.00 85.25 83 GLY A O 1
ATOM 696 N N . LEU A 1 84 ? -25.112 -10.343 39.319 1.00 86.25 84 LEU A N 1
ATOM 697 C CA . LEU A 1 84 ? -25.501 -8.986 39.690 1.00 86.25 84 LEU A CA 1
ATOM 698 C C . LEU A 1 84 ? -26.682 -8.523 38.837 1.00 86.25 84 LEU A C 1
ATOM 700 O O . LEU A 1 84 ? -26.716 -8.746 37.631 1.00 86.25 84 LEU A O 1
ATOM 704 N N . VAL A 1 85 ? -27.629 -7.835 39.466 1.00 85.12 85 VAL A N 1
ATOM 705 C CA . VAL A 1 85 ? -28.763 -7.169 38.811 1.00 85.12 85 VAL A CA 1
ATOM 706 C C . VAL A 1 85 ? -28.744 -5.690 39.172 1.00 85.12 85 VAL A C 1
ATOM 708 O O . VAL A 1 85 ? -28.157 -5.307 40.189 1.00 85.12 85 VAL A O 1
ATOM 711 N N . LYS A 1 86 ? -29.350 -4.834 38.345 1.00 84.00 86 LYS A N 1
ATOM 712 C CA . LYS A 1 86 ? -29.423 -3.406 38.681 1.00 84.00 86 LYS A CA 1
ATOM 713 C C . LYS A 1 86 ? -30.286 -3.193 39.923 1.00 84.00 86 LYS A C 1
ATOM 715 O O . LYS A 1 86 ? -31.189 -3.971 40.210 1.00 84.00 86 LYS A O 1
ATOM 720 N N . SER A 1 87 ? -30.047 -2.093 40.636 1.00 83.50 87 SER A N 1
ATOM 721 C CA . SER A 1 87 ? -30.759 -1.761 41.879 1.00 83.50 87 SER A CA 1
ATOM 722 C C . SER A 1 87 ? -32.284 -1.668 41.719 1.00 83.50 87 SER A C 1
ATOM 724 O O . SER A 1 87 ? -33.009 -1.766 42.702 1.00 83.50 87 SER A O 1
ATOM 726 N N . ASN A 1 88 ? -32.772 -1.454 40.494 1.00 85.88 88 ASN A N 1
ATOM 727 C CA . ASN A 1 88 ? -34.188 -1.379 40.135 1.00 85.88 88 ASN A CA 1
ATOM 728 C C . ASN A 1 88 ? -34.749 -2.683 39.525 1.00 85.88 88 ASN A C 1
ATOM 730 O O . ASN A 1 88 ? -35.855 -2.662 38.989 1.00 85.88 88 ASN A O 1
ATOM 734 N N . GLU A 1 89 ? -34.014 -3.796 39.573 1.00 82.00 89 GLU A N 1
ATOM 735 C CA . GLU A 1 89 ? -34.417 -5.092 39.015 1.00 82.00 89 GLU A CA 1
ATOM 736 C C . GLU A 1 89 ? -34.630 -6.145 40.113 1.00 82.00 89 GLU A C 1
ATOM 738 O O . GLU A 1 89 ? -33.927 -6.167 41.122 1.00 82.00 89 GLU A O 1
ATOM 743 N N . ILE A 1 90 ? -35.601 -7.044 39.912 1.00 78.19 90 ILE A N 1
ATOM 744 C CA . ILE A 1 90 ? -35.925 -8.134 40.845 1.00 78.19 90 ILE A CA 1
ATOM 745 C C . ILE A 1 90 ? -35.444 -9.456 40.237 1.00 78.19 90 ILE A C 1
ATOM 747 O O . ILE A 1 90 ? -35.903 -9.857 39.167 1.00 78.19 90 ILE A O 1
ATOM 751 N N . LEU A 1 91 ? -34.521 -10.141 40.920 1.00 79.44 91 LEU A N 1
ATOM 752 C CA . LEU A 1 91 ? -34.007 -11.448 40.508 1.00 79.44 91 LEU A CA 1
ATOM 753 C C . LEU A 1 91 ? -35.011 -12.555 40.877 1.00 79.44 91 LEU A C 1
ATOM 755 O O . LEU A 1 91 ? -35.236 -12.826 42.057 1.00 79.44 91 LEU A O 1
ATOM 759 N N . TYR A 1 92 ? -35.585 -13.227 39.878 1.00 80.69 92 TYR A N 1
ATOM 760 C CA . TYR A 1 92 ? -36.445 -14.397 40.079 1.00 80.69 92 TYR A CA 1
ATOM 761 C C . TYR A 1 92 ? -35.623 -15.686 39.961 1.00 80.69 92 TYR A C 1
ATOM 763 O O . TYR A 1 92 ? -35.165 -16.035 38.876 1.00 80.69 92 TYR A O 1
ATOM 771 N N . ILE A 1 93 ? -35.453 -16.411 41.071 1.00 80.00 93 ILE A N 1
ATOM 772 C CA . ILE A 1 93 ? -34.827 -17.742 41.090 1.00 80.00 93 ILE A CA 1
ATOM 773 C C . ILE A 1 93 ? -35.934 -18.778 41.286 1.00 80.00 93 ILE A C 1
ATOM 775 O O . ILE A 1 93 ? -36.548 -18.833 42.353 1.00 80.00 93 ILE A O 1
ATOM 779 N N . ASN A 1 94 ? -36.196 -19.596 40.267 1.00 79.44 94 ASN A N 1
ATOM 780 C CA . ASN A 1 94 ? -37.147 -20.697 40.379 1.00 79.44 94 ASN A CA 1
ATOM 781 C C . ASN A 1 94 ? -36.492 -21.852 41.161 1.00 79.44 94 ASN A C 1
ATOM 783 O O . ASN A 1 94 ? -35.548 -22.473 40.676 1.00 79.44 94 ASN A O 1
ATOM 787 N N . ARG A 1 95 ? -36.957 -22.093 42.393 1.00 73.44 95 ARG A N 1
ATOM 788 C CA . ARG A 1 95 ? -36.580 -23.251 43.219 1.00 73.44 95 ARG A CA 1
ATOM 789 C C . ARG A 1 95 ? -37.671 -24.319 43.125 1.00 73.44 95 ARG A C 1
ATOM 791 O O . ARG A 1 95 ? -38.365 -24.563 44.102 1.00 73.44 95 ARG A O 1
ATOM 798 N N . GLU A 1 96 ? -37.814 -24.949 41.966 1.00 71.81 96 GLU A N 1
ATOM 799 C CA . GLU A 1 96 ? -38.586 -26.187 41.823 1.00 71.81 96 GLU A CA 1
ATOM 800 C C . GLU A 1 96 ? -37.795 -27.215 41.004 1.00 71.81 96 GLU A C 1
ATOM 802 O O . GLU A 1 96 ? -37.851 -27.223 39.776 1.00 71.81 96 GLU A O 1
ATOM 807 N N . GLN A 1 97 ? -36.963 -27.996 41.705 1.00 52.47 97 GLN A N 1
ATOM 808 C CA . GLN A 1 97 ? -36.953 -29.468 41.836 1.00 52.47 97 GLN A CA 1
ATOM 809 C C . GLN A 1 97 ? -35.743 -29.891 42.679 1.00 52.47 97 GLN A C 1
ATOM 811 O O . GLN A 1 97 ? -34.613 -29.458 42.359 1.00 52.47 97 GLN A O 1
#

pLDDT: mean 86.17, std 12.52, range [43.78, 96.94]

Organism: NCBI:txid1121323